Protein AF-A0A2V7TPS4-F1 (afdb_monomer_lite)

Secondary structure (DSSP, 8-state):
--B-S-HHHHHHHHHHHHHTTT-EEEEETTEEEEESSSS-EEEE--EETTTTEE--GGGTEEEEESS---

Foldseek 3Di:
DAAAPDPVVVVVVVQVVCVVVVWHWDDDPQWIWTGPDQQKIWTFRQADPPGRGGDDDPRGTDDIDGRHPD

Radius of gyration: 11.99 Å; chains: 1; bounding box: 31×20×32 Å

Sequence (70 aa):
NYRVLDRSKYVKAVVEAIHAQGVCSVEEFEEIAVKTSNDFNEQYNIWVSTGGYIRKGPGAYITTCFPAQF

Structure (mmCIF, N/CA/C/O backbone):
data_AF-A0A2V7TPS4-F1
#
_entry.id   AF-A0A2V7TPS4-F1
#
loop_
_atom_site.group_PDB
_atom_site.id
_atom_site.type_symbol
_atom_site.label_atom_id
_atom_site.label_alt_id
_atom_site.label_comp_id
_atom_site.label_asym_id
_atom_site.label_entity_id
_atom_site.label_seq_id
_atom_site.pdbx_PDB_ins_code
_atom_site.Cartn_x
_atom_site.Cartn_y
_atom_site.Cartn_z
_atom_site.occupancy
_atom_site.B_iso_or_equiv
_atom_site.auth_seq_id
_atom_site.auth_comp_id
_atom_site.auth_asym_id
_atom_site.auth_atom_id
_atom_site.pdbx_PDB_model_num
ATOM 1 N N . ASN A 1 1 ? 9.368 -10.033 -11.003 1.00 75.94 1 ASN A N 1
ATOM 2 C CA . ASN A 1 1 ? 8.760 -8.867 -10.320 1.00 75.94 1 ASN A CA 1
ATOM 3 C C . ASN A 1 1 ? 8.378 -7.820 -11.348 1.00 75.94 1 ASN A C 1
ATOM 5 O O . ASN A 1 1 ? 9.115 -7.661 -12.311 1.00 75.94 1 ASN A O 1
ATOM 9 N N . TYR A 1 2 ? 7.235 -7.152 -11.178 1.00 89.50 2 TYR A N 1
ATOM 10 C CA . TYR A 1 2 ? 6.775 -6.106 -12.101 1.00 89.50 2 TYR A CA 1
ATOM 11 C C . TYR A 1 2 ? 7.503 -4.795 -11.819 1.00 89.50 2 TYR A C 1
ATOM 13 O O . TYR A 1 2 ? 7.665 -4.428 -10.654 1.00 89.50 2 TYR A O 1
ATOM 21 N N . ARG A 1 3 ? 7.958 -4.113 -12.873 1.00 91.06 3 ARG A N 1
ATOM 22 C CA . ARG A 1 3 ? 8.626 -2.814 -12.767 1.00 91.06 3 ARG A CA 1
ATOM 23 C C . ARG A 1 3 ? 7.588 -1.691 -12.772 1.00 91.06 3 ARG A C 1
ATOM 25 O O . ARG A 1 3 ? 6.736 -1.634 -13.651 1.00 91.06 3 ARG A O 1
ATOM 32 N N . VAL A 1 4 ? 7.690 -0.804 -11.798 1.00 91.44 4 VAL A N 1
ATOM 33 C CA . VAL A 1 4 ? 6.967 0.456 -11.671 1.00 91.44 4 VAL A CA 1
ATOM 34 C C . VAL A 1 4 ? 7.704 1.508 -12.496 1.00 91.44 4 VAL A C 1
ATOM 36 O O . VAL A 1 4 ? 8.828 1.888 -12.173 1.00 91.44 4 VAL A O 1
ATOM 39 N N . LEU A 1 5 ? 7.085 1.944 -13.592 1.00 91.69 5 LEU A N 1
ATOM 40 C CA . LEU A 1 5 ? 7.645 2.970 -14.483 1.00 91.69 5 LEU A CA 1
ATOM 41 C C . LEU A 1 5 ? 7.281 4.389 -14.035 1.00 91.69 5 LEU A C 1
ATOM 43 O O . LEU A 1 5 ? 8.053 5.317 -14.236 1.00 91.69 5 LEU A O 1
ATOM 47 N N . ASP A 1 6 ? 6.115 4.529 -13.410 1.00 92.00 6 ASP A N 1
ATOM 48 C CA . ASP A 1 6 ? 5.599 5.771 -12.848 1.00 92.00 6 ASP A CA 1
ATOM 49 C C . ASP A 1 6 ? 5.098 5.464 -11.435 1.00 92.00 6 ASP A C 1
ATOM 51 O O . ASP A 1 6 ? 4.098 4.760 -11.256 1.00 92.00 6 ASP A O 1
ATOM 55 N N . ARG A 1 7 ? 5.845 5.938 -10.432 1.00 90.00 7 ARG A N 1
ATOM 56 C CA . ARG A 1 7 ? 5.558 5.683 -9.015 1.00 90.00 7 ARG A CA 1
ATOM 57 C C . ARG A 1 7 ? 4.217 6.284 -8.618 1.00 90.00 7 ARG A C 1
ATOM 59 O O . ARG A 1 7 ? 3.394 5.575 -8.051 1.00 90.00 7 ARG A O 1
ATOM 66 N N . SER A 1 8 ? 3.985 7.549 -8.948 1.00 91.50 8 SER A N 1
ATOM 67 C CA . SER A 1 8 ? 2.781 8.269 -8.535 1.00 91.50 8 SER A CA 1
ATOM 68 C C . SER A 1 8 ? 1.528 7.658 -9.156 1.00 91.50 8 SER A C 1
ATOM 70 O O . SER A 1 8 ? 0.538 7.435 -8.459 1.00 91.50 8 SER A O 1
ATOM 72 N N . LYS A 1 9 ? 1.572 7.309 -10.449 1.00 94.69 9 LYS A N 1
ATOM 73 C CA . LYS A 1 9 ? 0.441 6.644 -11.115 1.00 94.69 9 LYS A CA 1
ATOM 74 C C . LYS A 1 9 ? 0.170 5.253 -10.540 1.00 94.69 9 LYS A C 1
ATOM 76 O O . LYS A 1 9 ? -0.989 4.872 -10.402 1.00 94.69 9 LYS A O 1
ATOM 81 N N . TYR A 1 10 ? 1.219 4.505 -10.202 1.00 93.56 10 TYR A N 1
ATOM 82 C CA . TYR A 1 10 ? 1.088 3.192 -9.576 1.00 93.56 10 TYR A CA 1
ATOM 83 C C . TYR A 1 10 ? 0.473 3.279 -8.175 1.00 93.56 10 TYR A C 1
ATOM 85 O O . TYR A 1 10 ? -0.511 2.591 -7.915 1.00 93.56 10 TYR A O 1
ATOM 93 N N . VAL A 1 11 ? 0.997 4.149 -7.305 1.00 94.38 11 VAL A N 1
ATOM 94 C CA . VAL A 1 11 ? 0.479 4.323 -5.939 1.00 94.38 11 VAL A CA 1
ATOM 95 C C . VAL A 1 11 ? -0.981 4.775 -5.969 1.00 94.38 11 VAL A C 1
ATOM 97 O O . VAL A 1 11 ? -1.821 4.163 -5.311 1.00 94.38 11 VAL A O 1
ATOM 100 N N . LYS A 1 12 ? -1.314 5.759 -6.815 1.00 96.00 12 LYS A N 1
ATOM 101 C CA . LYS A 1 12 ? -2.696 6.220 -6.996 1.00 96.00 12 LYS A CA 1
ATOM 102 C C . LYS A 1 12 ? -3.636 5.085 -7.419 1.00 96.00 12 LYS A C 1
ATOM 104 O O . LYS A 1 12 ? -4.698 4.930 -6.828 1.00 96.00 12 LYS A O 1
ATOM 109 N N . ALA A 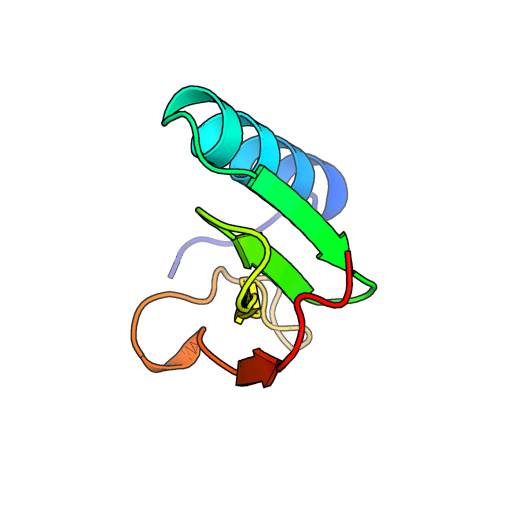1 13 ? -3.233 4.270 -8.395 1.00 96.62 13 ALA A N 1
ATOM 110 C CA . ALA A 1 13 ? -4.043 3.144 -8.856 1.00 96.62 13 ALA A CA 1
ATOM 111 C C . ALA A 1 13 ? -4.250 2.076 -7.766 1.00 96.62 13 ALA A C 1
ATOM 113 O O . ALA A 1 13 ? -5.318 1.472 -7.697 1.00 96.62 13 ALA A O 1
ATOM 114 N N . VAL A 1 14 ? -3.253 1.844 -6.904 1.00 95.75 14 VAL A N 1
ATOM 115 C CA . VAL A 1 14 ? -3.393 0.917 -5.769 1.00 95.75 14 VAL A CA 1
ATOM 116 C C . VAL A 1 14 ? -4.378 1.464 -4.737 1.00 95.75 14 VAL A C 1
ATOM 118 O O . VAL A 1 14 ? -5.267 0.727 -4.318 1.00 95.75 14 VAL A O 1
ATOM 121 N N . VAL A 1 15 ? -4.275 2.746 -4.377 1.00 97.38 15 VAL A N 1
ATOM 122 C CA . VAL A 1 15 ? -5.221 3.400 -3.456 1.00 97.38 15 VAL A CA 1
ATOM 123 C C . VAL A 1 15 ? -6.654 3.329 -3.997 1.00 97.38 15 VAL A C 1
ATOM 125 O O . VAL A 1 15 ? -7.556 2.900 -3.282 1.00 97.38 15 VAL A O 1
ATOM 128 N N . GLU A 1 16 ? -6.864 3.657 -5.276 1.00 98.25 16 GLU A N 1
ATOM 129 C CA . GLU A 1 16 ? -8.181 3.568 -5.925 1.00 98.25 16 GLU A CA 1
ATOM 130 C C . GLU A 1 16 ? -8.737 2.131 -5.918 1.00 98.25 16 GLU A C 1
ATOM 132 O O . GLU A 1 16 ? -9.923 1.919 -5.656 1.00 98.25 16 GLU A O 1
ATOM 137 N N . ALA A 1 17 ? -7.887 1.127 -6.154 1.00 98.00 17 ALA A N 1
ATOM 138 C CA . ALA A 1 17 ? -8.291 -0.279 -6.125 1.00 98.00 17 ALA A CA 1
ATOM 139 C C . ALA A 1 17 ? -8.640 -0.783 -4.713 1.00 98.00 17 ALA A C 1
ATOM 141 O O . ALA A 1 17 ? -9.486 -1.670 -4.573 1.00 98.00 17 ALA A O 1
ATOM 142 N N . ILE A 1 18 ? -8.005 -0.247 -3.668 1.00 97.50 18 ILE A N 1
ATOM 143 C CA . ILE A 1 18 ? -8.338 -0.559 -2.270 1.00 97.50 18 ILE A CA 1
ATOM 144 C C . ILE A 1 18 ? -9.659 0.119 -1.884 1.00 97.50 18 ILE A C 1
ATOM 146 O O . ILE A 1 18 ? -10.544 -0.536 -1.330 1.00 97.50 18 ILE A O 1
ATOM 150 N N . HIS A 1 19 ? -9.855 1.385 -2.271 1.00 98.25 19 HIS A N 1
ATOM 151 C CA . HIS A 1 19 ? -11.128 2.091 -2.075 1.00 98.25 19 HIS A CA 1
ATOM 152 C C . HIS A 1 19 ? -12.301 1.366 -2.741 1.00 98.25 19 HIS A C 1
ATOM 154 O O . HIS A 1 19 ? -13.367 1.245 -2.140 1.00 98.25 19 HIS A O 1
ATOM 160 N N . ALA A 1 20 ? -12.104 0.817 -3.943 1.00 98.31 20 ALA A N 1
ATOM 161 C CA . ALA A 1 20 ? -13.126 0.042 -4.652 1.00 98.31 20 ALA A CA 1
ATOM 162 C C . ALA A 1 20 ? -13.575 -1.233 -3.906 1.00 98.31 20 ALA A C 1
ATOM 164 O O . ALA A 1 20 ? -14.635 -1.778 -4.209 1.00 98.31 20 ALA A O 1
ATOM 165 N N . GLN A 1 21 ? -12.799 -1.698 -2.921 1.00 97.50 21 GLN A N 1
ATOM 166 C CA . GLN A 1 21 ? -13.143 -2.824 -2.044 1.00 97.50 21 GLN A CA 1
ATOM 167 C C . GLN A 1 21 ? -13.854 -2.380 -0.752 1.00 97.50 21 GLN A C 1
ATOM 169 O O . GLN A 1 21 ? -14.138 -3.213 0.105 1.00 97.50 21 GLN A O 1
ATOM 174 N N . GLY A 1 22 ? -14.143 -1.084 -0.595 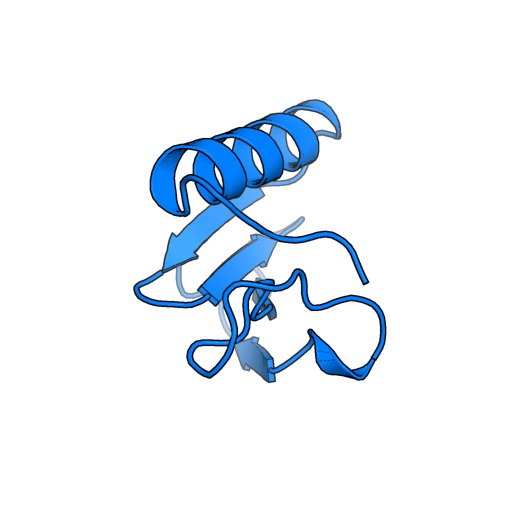1.00 97.25 22 GLY A N 1
ATOM 175 C CA . GLY A 1 22 ? -14.757 -0.522 0.611 1.00 97.25 22 GLY A CA 1
ATOM 176 C C . GLY A 1 22 ? -13.780 -0.327 1.775 1.00 97.25 22 GLY A C 1
ATOM 177 O O . GLY A 1 22 ? -14.217 -0.171 2.912 1.00 97.25 22 GLY A O 1
ATOM 178 N N . VAL A 1 23 ? -12.471 -0.346 1.506 1.00 97.94 23 VAL A N 1
ATOM 179 C CA . VAL A 1 23 ? -11.409 -0.178 2.507 1.00 97.94 23 VAL A CA 1
ATOM 180 C C . VAL A 1 23 ? -10.781 1.208 2.359 1.00 97.94 23 VAL A C 1
ATOM 182 O O . VAL A 1 23 ? -10.548 1.675 1.245 1.00 97.94 23 VAL A O 1
ATOM 185 N N . CYS A 1 24 ? -10.487 1.880 3.472 1.00 97.75 24 CYS A N 1
ATOM 186 C CA . CYS A 1 24 ? -9.833 3.186 3.451 1.00 97.75 24 CYS A CA 1
ATOM 187 C C . CYS A 1 24 ? -8.325 3.020 3.257 1.00 97.75 24 CYS A C 1
ATOM 189 O O . CYS A 1 24 ? -7.690 2.237 3.962 1.00 97.75 24 CYS A O 1
ATOM 191 N N . SER A 1 25 ? -7.740 3.805 2.353 1.00 97.81 25 SER A N 1
ATOM 192 C CA . SER A 1 25 ? -6.287 3.858 2.177 1.00 97.81 25 SER A CA 1
ATOM 193 C C . SER A 1 25 ? -5.767 5.221 1.738 1.00 97.81 25 SER A C 1
ATOM 195 O O . SER A 1 25 ? -6.476 5.940 1.031 1.00 97.81 25 SER A O 1
ATOM 197 N N . VAL A 1 26 ? -4.526 5.545 2.097 1.00 97.00 26 VAL A N 1
ATOM 198 C CA . VAL A 1 26 ? -3.839 6.789 1.714 1.00 97.00 26 VAL A CA 1
ATOM 199 C C . VAL A 1 26 ? -2.345 6.532 1.484 1.00 97.00 26 VAL A C 1
ATOM 201 O O . VAL A 1 26 ? -1.774 5.642 2.105 1.00 97.00 26 VAL A O 1
ATOM 204 N N . GLU A 1 27 ? -1.717 7.277 0.569 1.00 94.94 27 GLU A N 1
ATOM 205 C CA . GLU A 1 27 ? -0.251 7.315 0.454 1.00 94.94 27 GLU A CA 1
ATOM 206 C C . GLU A 1 27 ? 0.323 8.162 1.598 1.00 94.94 27 GLU A C 1
ATOM 208 O O . GLU A 1 27 ? -0.017 9.338 1.727 1.00 94.94 27 GLU A O 1
ATOM 213 N N . GLU A 1 28 ? 1.225 7.585 2.386 1.00 90.94 28 GLU A N 1
ATOM 214 C CA . GLU A 1 28 ? 1.992 8.271 3.424 1.00 90.94 28 GLU A CA 1
ATOM 215 C C . GLU A 1 28 ? 3.483 8.204 3.101 1.00 90.94 28 GLU A C 1
ATOM 217 O O . GLU A 1 28 ? 4.161 7.215 3.374 1.00 90.94 28 GLU A O 1
ATOM 222 N N . PHE A 1 29 ? 4.013 9.281 2.519 1.00 83.56 29 PHE A N 1
ATOM 223 C CA . PHE A 1 29 ? 5.402 9.382 2.062 1.00 83.56 29 PHE A CA 1
ATOM 224 C C . PHE A 1 29 ? 5.808 8.240 1.111 1.00 83.56 29 PHE A C 1
ATOM 226 O O . PHE A 1 29 ? 5.674 8.383 -0.103 1.00 83.56 29 PHE A O 1
ATOM 233 N N . GLU A 1 30 ? 6.326 7.128 1.640 1.00 83.25 30 GLU A N 1
ATOM 234 C CA . GLU A 1 30 ? 6.745 5.940 0.885 1.00 83.25 30 GLU A CA 1
ATOM 235 C C . GLU A 1 30 ? 5.751 4.768 0.976 1.00 83.25 30 GLU A C 1
ATOM 237 O O . GLU A 1 30 ? 5.796 3.849 0.155 1.00 83.25 30 GLU A O 1
ATOM 242 N N . GLU A 1 31 ? 4.841 4.805 1.942 1.00 91.31 31 GLU A N 1
ATOM 243 C CA . GLU A 1 31 ? 3.975 3.695 2.325 1.00 91.31 31 GLU A CA 1
ATOM 244 C C . GLU A 1 31 ? 2.525 3.958 1.915 1.00 91.31 31 GLU A C 1
ATOM 246 O O . GLU A 1 31 ? 2.134 5.073 1.569 1.00 91.31 31 GLU A O 1
ATOM 251 N N . ILE A 1 32 ? 1.716 2.906 1.928 1.00 95.62 32 ILE A N 1
ATOM 252 C CA . ILE A 1 32 ? 0.265 3.012 1.902 1.00 95.62 32 ILE A CA 1
ATOM 253 C C . ILE A 1 32 ? -0.253 2.578 3.258 1.00 95.62 32 ILE A C 1
ATOM 255 O O . ILE A 1 32 ? -0.036 1.437 3.677 1.00 95.62 32 ILE A O 1
ATOM 259 N N . ALA A 1 33 ? -1.000 3.476 3.878 1.00 97.31 33 ALA A N 1
ATOM 260 C CA . ALA A 1 33 ? -1.715 3.220 5.103 1.00 97.31 33 ALA A CA 1
ATOM 261 C C . ALA A 1 33 ? -3.112 2.685 4.750 1.00 97.31 33 ALA A C 1
ATOM 263 O O . ALA A 1 33 ? -3.777 3.236 3.870 1.00 97.31 33 ALA A O 1
ATOM 264 N N . VAL A 1 34 ? -3.557 1.598 5.388 1.00 97.75 34 VAL A N 1
ATOM 265 C CA . VAL A 1 34 ? -4.830 0.910 5.097 1.00 97.75 34 VAL A CA 1
ATOM 266 C C . VAL A 1 34 ? -5.599 0.646 6.391 1.00 97.75 34 VAL A C 1
ATOM 268 O O . VAL A 1 34 ? -5.013 0.185 7.370 1.00 97.75 34 VAL A O 1
ATOM 271 N N . LYS A 1 35 ? -6.911 0.917 6.408 1.00 97.94 35 LYS A N 1
ATOM 272 C CA . LYS A 1 35 ? -7.785 0.635 7.558 1.00 97.94 35 LYS A CA 1
ATOM 273 C C . LYS A 1 35 ? -9.204 0.237 7.149 1.00 97.94 35 LYS A C 1
ATOM 275 O O . LYS A 1 35 ? -9.750 0.742 6.167 1.00 97.94 35 LYS A O 1
ATOM 280 N N . THR A 1 36 ? -9.817 -0.639 7.942 1.00 97.62 36 THR A N 1
ATOM 281 C CA . THR A 1 36 ? -11.233 -1.049 7.828 1.00 97.62 36 THR A CA 1
ATOM 282 C C . THR A 1 36 ? -12.098 -0.512 8.974 1.00 97.62 36 THR A C 1
ATOM 284 O O . THR A 1 36 ? -13.311 -0.397 8.819 1.00 97.62 36 THR A O 1
ATOM 287 N N . SER A 1 37 ? -11.484 -0.132 10.098 1.00 96.69 37 SER A N 1
ATOM 288 C CA . SER A 1 37 ? -12.087 0.616 11.207 1.00 96.69 37 SER A CA 1
ATOM 289 C C . SER A 1 37 ? -11.129 1.726 11.665 1.00 96.69 37 SER A C 1
ATOM 291 O O . SER A 1 37 ? -10.041 1.870 11.115 1.00 96.69 37 SER A O 1
ATOM 293 N N . ASN A 1 38 ? -11.515 2.531 12.659 1.00 96.81 38 ASN A N 1
ATOM 294 C CA . ASN A 1 38 ? -10.621 3.535 13.258 1.00 96.81 38 ASN A CA 1
ATOM 295 C C . ASN A 1 38 ? -9.813 2.991 14.454 1.00 96.81 38 ASN A C 1
ATOM 297 O O . ASN A 1 38 ? -9.120 3.761 15.117 1.00 96.81 38 ASN A O 1
ATOM 301 N N . ASP A 1 39 ? -9.886 1.686 14.737 1.00 98.19 39 ASP A N 1
ATOM 302 C CA . ASP A 1 39 ? -9.168 1.084 15.868 1.00 98.19 39 ASP A CA 1
ATOM 303 C C . ASP A 1 39 ? -7.660 1.002 15.594 1.00 98.19 39 ASP A C 1
ATOM 305 O O . ASP A 1 39 ? -6.847 1.210 16.495 1.00 98.19 39 ASP A O 1
ATOM 309 N N . PHE A 1 40 ? -7.288 0.731 14.339 1.00 97.81 40 PHE A N 1
A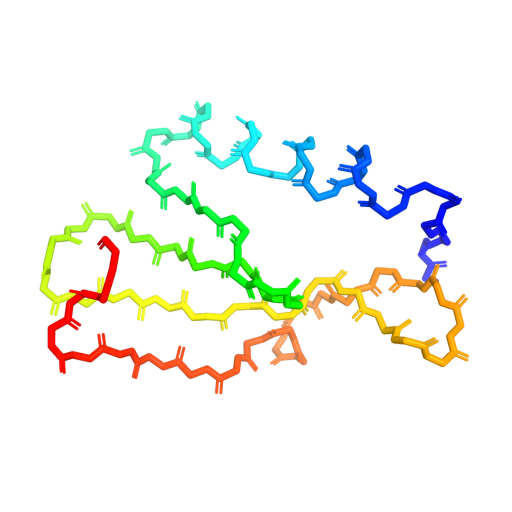TOM 310 C CA . PHE A 1 40 ? -5.907 0.664 13.872 1.00 97.81 40 PHE A CA 1
ATOM 311 C C . PHE A 1 40 ? -5.806 0.925 12.372 1.00 97.81 40 PHE A C 1
ATOM 313 O O . PHE A 1 40 ? -6.791 0.833 11.638 1.00 97.81 40 PHE A O 1
ATOM 320 N N . ASN A 1 41 ? -4.586 1.184 11.911 1.00 97.88 41 ASN A N 1
ATOM 321 C CA . ASN A 1 41 ? -4.242 1.063 10.503 1.00 97.88 41 ASN A CA 1
ATOM 322 C C . ASN A 1 41 ? -2.958 0.259 10.314 1.00 97.88 41 ASN A C 1
ATOM 324 O O . ASN A 1 41 ? -2.105 0.208 11.197 1.00 97.88 41 ASN A O 1
ATOM 328 N N . GLU A 1 42 ? -2.809 -0.350 9.150 1.00 97.12 42 GLU A N 1
ATOM 329 C CA . GLU A 1 42 ? -1.592 -1.052 8.750 1.00 97.12 42 GLU A CA 1
ATOM 330 C C . GLU A 1 42 ? -0.842 -0.240 7.703 1.00 97.12 42 GLU A C 1
ATOM 332 O O . GLU A 1 42 ? -1.460 0.448 6.891 1.00 97.12 42 GLU A O 1
ATOM 337 N N . GLN A 1 43 ? 0.483 -0.334 7.724 1.00 96.38 43 GLN A N 1
ATOM 338 C CA . GLN A 1 43 ? 1.367 0.307 6.761 1.00 96.38 43 GLN A CA 1
ATOM 339 C C . GLN A 1 43 ? 2.000 -0.722 5.837 1.00 96.38 43 GLN A C 1
ATOM 341 O O . GLN A 1 43 ? 2.542 -1.741 6.286 1.00 96.38 43 GLN A O 1
ATOM 346 N N . TYR A 1 44 ? 1.977 -0.421 4.542 1.00 95.50 44 TYR A N 1
ATOM 347 C CA . TYR A 1 44 ? 2.538 -1.267 3.502 1.00 95.50 44 TYR A CA 1
ATOM 348 C C . TYR A 1 44 ? 3.473 -0.473 2.601 1.00 95.50 44 TYR A C 1
ATOM 350 O O . TYR A 1 44 ? 3.059 0.478 1.944 1.00 95.50 44 TYR A O 1
ATOM 358 N N . ASN A 1 45 ? 4.713 -0.925 2.456 1.00 93.44 45 ASN A N 1
ATOM 359 C CA . ASN A 1 45 ? 5.574 -0.447 1.389 1.00 93.44 45 ASN A CA 1
ATOM 360 C C . ASN A 1 45 ? 5.368 -1.320 0.139 1.00 93.44 45 ASN A C 1
ATOM 362 O O . ASN A 1 45 ? 5.710 -2.506 0.118 1.00 93.44 45 ASN A O 1
ATOM 366 N N . ILE A 1 46 ? 4.810 -0.724 -0.917 1.00 92.12 46 ILE A N 1
ATOM 367 C CA . ILE A 1 46 ? 4.452 -1.411 -2.169 1.00 92.12 46 ILE A CA 1
ATOM 368 C C . ILE A 1 46 ? 5.481 -1.216 -3.295 1.00 92.12 46 ILE A C 1
ATOM 370 O O . ILE A 1 46 ? 5.256 -1.678 -4.423 1.00 92.12 46 ILE A O 1
ATOM 374 N N . TRP A 1 47 ? 6.606 -0.551 -3.015 1.00 86.88 47 TRP A N 1
ATOM 375 C CA . TRP A 1 47 ? 7.619 -0.166 -3.998 1.00 86.88 47 TRP A CA 1
ATOM 376 C C . TRP A 1 47 ? 9.032 -0.205 -3.402 1.00 86.88 47 TRP A C 1
ATOM 378 O O . TRP A 1 47 ? 9.284 0.322 -2.333 1.00 86.88 47 TRP A O 1
ATOM 388 N N . VAL A 1 48 ? 10.001 -0.799 -4.101 1.00 72.94 48 VAL A N 1
ATOM 389 C CA . VAL A 1 48 ? 11.407 -0.742 -3.657 1.00 72.94 48 VAL A CA 1
ATOM 390 C C . VAL A 1 48 ? 12.180 0.373 -4.356 1.00 72.94 48 VAL A C 1
ATOM 392 O O . VAL A 1 48 ? 12.279 0.401 -5.590 1.00 72.94 48 VAL A O 1
ATOM 395 N N . SER A 1 49 ? 12.803 1.242 -3.557 1.00 66.25 49 SER A N 1
ATOM 396 C CA . SER A 1 49 ? 13.604 2.375 -4.035 1.00 66.25 49 SER A CA 1
ATOM 397 C C . SER A 1 49 ? 14.783 1.984 -4.925 1.00 66.25 49 SER A C 1
ATOM 399 O O . SER A 1 49 ? 15.126 2.702 -5.860 1.00 66.25 49 SER A O 1
ATOM 401 N N . THR A 1 50 ? 15.355 0.799 -4.717 1.00 65.50 50 THR A N 1
ATOM 402 C CA . THR A 1 50 ? 16.599 0.352 -5.367 1.00 65.50 50 THR A CA 1
ATOM 403 C C . THR A 1 50 ? 16.419 -0.310 -6.738 1.00 65.50 50 THR A C 1
ATOM 405 O O . THR A 1 50 ? 17.376 -0.821 -7.311 1.00 65.50 50 THR A O 1
ATOM 408 N N . GLY A 1 51 ? 15.217 -0.290 -7.318 1.00 69.31 51 GLY A N 1
ATOM 409 C CA . GLY A 1 51 ? 15.010 -0.842 -8.664 1.00 69.31 51 GLY A CA 1
ATOM 410 C C . GLY A 1 51 ? 13.675 -0.512 -9.318 1.00 69.31 51 GLY A C 1
ATOM 411 O O . GLY A 1 51 ? 13.460 -0.877 -10.474 1.00 69.31 51 GLY A O 1
ATOM 412 N N . GLY A 1 52 ? 12.779 0.172 -8.602 1.00 84.88 52 GLY A N 1
ATO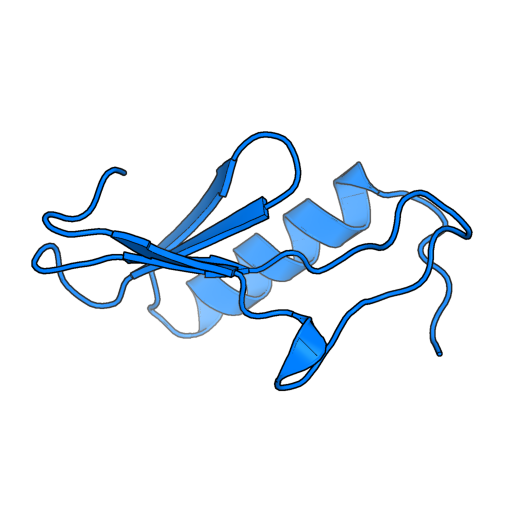M 413 C CA . GLY A 1 52 ? 11.466 0.515 -9.124 1.00 84.88 52 GLY A CA 1
ATOM 414 C C . GLY A 1 52 ? 10.632 -0.724 -9.410 1.00 84.88 52 GLY A C 1
ATOM 415 O O . GLY A 1 52 ? 10.015 -0.801 -10.459 1.00 84.88 52 GLY A O 1
ATOM 416 N N . TYR A 1 53 ? 10.643 -1.720 -8.526 1.00 90.31 53 TYR A N 1
ATOM 417 C CA . TYR A 1 53 ? 9.804 -2.912 -8.656 1.00 90.31 53 TYR A CA 1
ATOM 418 C C . TYR A 1 53 ? 8.722 -2.918 -7.585 1.00 90.31 53 TYR A C 1
ATOM 420 O O . TYR A 1 53 ? 8.904 -2.355 -6.505 1.00 90.31 53 TYR A O 1
ATOM 428 N N . ILE A 1 54 ? 7.605 -3.579 -7.879 1.00 91.12 54 ILE A N 1
ATOM 429 C CA . ILE A 1 54 ? 6.556 -3.773 -6.882 1.00 91.12 54 ILE A CA 1
ATOM 430 C C . ILE A 1 54 ? 7.072 -4.626 -5.719 1.00 91.12 54 ILE A C 1
ATOM 432 O O . ILE A 1 54 ? 7.834 -5.582 -5.919 1.00 91.12 54 ILE A O 1
ATOM 436 N N . ARG A 1 55 ? 6.592 -4.317 -4.518 1.00 90.69 55 ARG A N 1
ATOM 437 C CA . ARG A 1 55 ? 6.764 -5.125 -3.308 1.00 90.69 55 ARG A CA 1
ATOM 438 C C . ARG A 1 55 ? 5.405 -5.711 -2.928 1.00 90.69 55 ARG A C 1
ATOM 440 O O . ARG A 1 55 ? 4.393 -5.024 -2.996 1.00 90.69 55 ARG A O 1
ATOM 447 N N . LYS A 1 56 ? 5.366 -7.008 -2.619 1.00 88.62 56 LYS A N 1
ATOM 448 C CA . LYS A 1 56 ? 4.128 -7.757 -2.352 1.00 88.62 56 LYS A CA 1
ATOM 449 C C . LYS A 1 56 ? 4.351 -8.857 -1.319 1.00 88.62 56 LYS A C 1
ATOM 451 O O . LYS A 1 56 ? 5.490 -9.267 -1.090 1.00 88.62 56 LYS A O 1
ATOM 456 N N . GLY A 1 57 ? 3.259 -9.384 -0.771 1.00 88.06 57 GLY A N 1
ATOM 457 C CA . GLY A 1 57 ? 3.293 -10.457 0.223 1.00 88.06 57 GLY A CA 1
ATOM 458 C C . GLY A 1 57 ? 3.863 -9.990 1.569 1.00 88.06 57 GLY A C 1
ATOM 459 O O . GLY A 1 57 ? 3.874 -8.787 1.826 1.00 88.06 57 GLY A O 1
ATOM 460 N N . PRO A 1 58 ? 4.381 -10.910 2.405 1.00 88.56 58 PRO A N 1
ATOM 461 C CA . PRO A 1 58 ? 4.858 -10.592 3.757 1.00 88.56 58 PRO A CA 1
ATOM 462 C C . PRO A 1 58 ? 5.936 -9.512 3.794 1.00 88.56 58 PRO A C 1
ATOM 464 O O . PRO A 1 58 ? 6.044 -8.769 4.757 1.00 88.56 58 PRO A O 1
ATOM 467 N N . GLY A 1 59 ? 6.718 -9.397 2.718 1.00 87.00 59 GLY A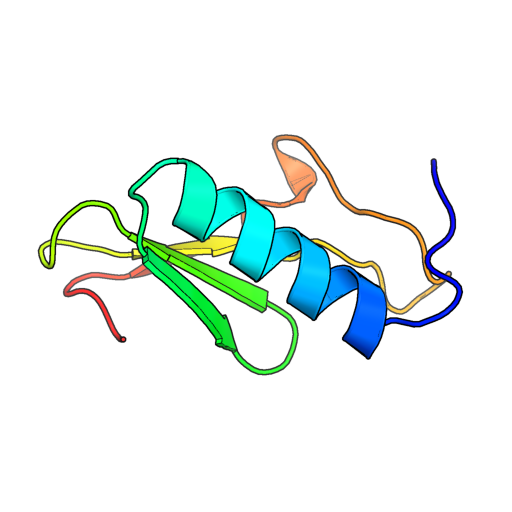 N 1
ATOM 468 C CA . GLY A 1 59 ? 7.723 -8.358 2.610 1.00 87.00 59 GLY A CA 1
ATOM 469 C C . GLY A 1 59 ? 7.130 -6.954 2.558 1.00 87.00 59 GLY A C 1
ATOM 470 O O . GLY A 1 59 ? 7.841 -6.041 2.928 1.00 87.00 59 GLY A O 1
ATOM 471 N N . ALA A 1 60 ? 5.899 -6.743 2.086 1.00 93.00 60 ALA A N 1
ATOM 472 C CA . ALA A 1 60 ? 5.325 -5.402 1.934 1.00 93.00 60 ALA A CA 1
ATOM 473 C C . ALA A 1 60 ? 4.843 -4.790 3.254 1.00 93.00 60 ALA A C 1
ATOM 475 O O . ALA A 1 60 ? 4.840 -3.572 3.374 1.00 93.00 60 ALA A O 1
ATOM 476 N N . TYR A 1 61 ? 4.450 -5.615 4.223 1.00 94.88 61 TYR A N 1
ATOM 477 C CA . TYR A 1 61 ? 3.997 -5.143 5.527 1.00 94.88 61 TYR A CA 1
ATOM 478 C C . TYR A 1 61 ? 5.143 -4.470 6.292 1.00 94.88 61 TYR A C 1
ATOM 480 O O . TYR A 1 61 ? 6.264 -4.985 6.321 1.00 94.88 61 TYR A O 1
ATOM 488 N N . ILE A 1 62 ? 4.844 -3.328 6.907 1.00 94.62 62 ILE A N 1
ATOM 489 C CA . ILE A 1 62 ? 5.788 -2.557 7.717 1.00 94.62 62 ILE A CA 1
ATOM 490 C C . ILE A 1 62 ? 5.391 -2.620 9.187 1.00 94.62 62 ILE A C 1
ATOM 492 O O . ILE A 1 62 ? 6.169 -3.094 10.013 1.00 94.62 62 ILE A O 1
ATOM 496 N N . THR A 1 63 ? 4.191 -2.144 9.519 1.00 95.88 63 THR A N 1
ATOM 497 C CA . THR A 1 63 ? 3.738 -2.031 10.908 1.00 95.88 63 THR A CA 1
ATOM 498 C C . THR A 1 63 ? 2.217 -1.916 11.010 1.00 95.88 63 THR A C 1
ATOM 500 O O . THR A 1 63 ? 1.538 -1.617 10.027 1.00 95.88 63 THR A O 1
ATOM 503 N N . THR A 1 64 ? 1.699 -2.096 12.224 1.00 97.44 64 THR A N 1
ATOM 504 C CA . THR A 1 64 ? 0.339 -1.729 12.626 1.00 97.44 64 THR A CA 1
ATOM 505 C C . THR A 1 64 ? 0.4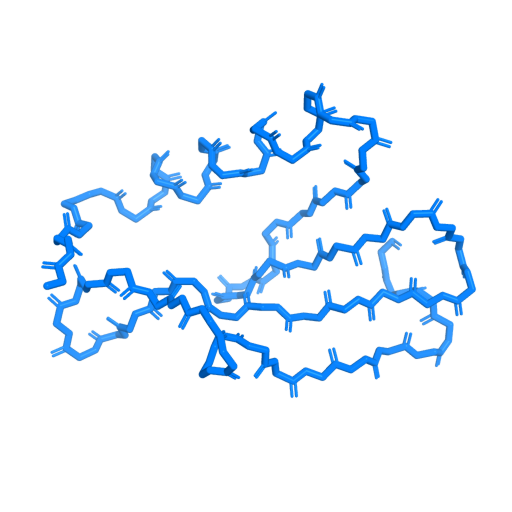28 -0.568 13.613 1.00 97.44 64 THR A C 1
ATOM 507 O O . THR A 1 64 ? 1.207 -0.619 14.566 1.00 97.44 64 THR A O 1
ATOM 510 N N . CYS A 1 65 ? -0.375 0.471 13.403 1.00 96.38 65 CYS A N 1
ATOM 511 C CA . CYS A 1 65 ? -0.448 1.654 14.254 1.00 96.38 65 CYS A CA 1
ATOM 512 C C . CYS A 1 65 ? -1.761 1.673 15.049 1.00 96.38 65 CYS A C 1
ATOM 514 O O . CYS A 1 65 ? -2.828 1.434 14.483 1.00 96.38 65 CYS A O 1
ATOM 516 N N . PHE A 1 66 ? -1.674 1.998 16.345 1.00 96.69 66 PHE A N 1
ATOM 517 C CA . PHE A 1 66 ? -2.814 2.135 17.259 1.00 96.69 66 PHE A CA 1
ATOM 518 C C . PHE A 1 66 ? -2.766 3.496 17.989 1.00 96.69 66 PHE A C 1
ATOM 520 O O . PHE A 1 66 ? -1.735 3.805 18.594 1.00 96.69 66 PHE A O 1
ATOM 527 N N . PRO A 1 67 ? -3.856 4.291 18.006 1.00 95.25 67 PRO A N 1
ATOM 528 C CA . PRO A 1 67 ? -5.039 4.145 17.151 1.00 95.25 67 PRO A CA 1
ATOM 529 C C . PRO A 1 67 ? -4.686 4.411 15.675 1.00 95.25 67 PRO A C 1
ATOM 531 O O . PRO A 1 67 ? -3.544 4.768 15.370 1.00 95.25 67 PRO A O 1
ATOM 534 N N . ALA A 1 68 ? -5.657 4.269 14.767 1.00 96.44 68 ALA A N 1
ATOM 535 C CA . ALA A 1 68 ? -5.472 4.668 13.370 1.00 96.44 68 ALA A CA 1
ATOM 536 C C . ALA A 1 68 ? -4.931 6.115 13.274 1.00 96.44 68 ALA A C 1
ATOM 538 O O . ALA A 1 68 ? -5.456 7.021 13.923 1.00 96.44 68 ALA A O 1
ATOM 539 N N . GLN A 1 69 ? -3.852 6.313 12.510 1.00 91.88 69 GLN A N 1
ATOM 540 C CA . GLN A 1 69 ? -3.115 7.586 12.399 1.00 91.88 69 GLN A CA 1
ATOM 541 C C . GLN A 1 69 ? -3.612 8.492 11.258 1.00 91.88 69 GLN A C 1
ATOM 543 O O . GLN A 1 69 ? -3.271 9.673 11.222 1.00 91.88 69 GLN A O 1
ATOM 548 N N . PHE A 1 70 ? -4.443 7.953 10.367 1.00 90.19 70 PHE A N 1
ATOM 549 C CA . PHE A 1 70 ? -5.185 8.654 9.314 1.00 90.19 70 PHE A CA 1
ATOM 550 C C . PHE A 1 70 ? -6.643 8.204 9.368 1.00 90.19 70 PHE A C 1
ATOM 552 O O . PHE A 1 70 ? -6.884 7.152 10.005 1.00 90.19 70 PHE A O 1
#

pLDDT: mean 92.31, std 7.33, range [65.5, 98.31]